Protein AF-A0A7J5ZDQ9-F1 (afdb_monomer_lite)

Secondary structure (DSSP, 8-state):
----PPP------HHHHHHHHHHHHHHHHHHHHHHHHHHHHHHHHHHHHHHHHHTT--HHHHHHHHHHHHHHHHHHHHHTTPPPPGGGEEEEEEEEEETTEEEEEEEETT-------EEEEEEE-SS-EEEEEE--------

Sequence (142 aa):
MAMTSPSSCSSMSNHTKERVTMAKVTLENFYSNLIAQHEEREMRQQKLEKVMDQEGLADEEKRIRRSQHARKETEFLRLKRTRLGLEDFESLKVIGRGAFGEVRLVQKKDTDSLWVVKMFYSFQDKMNLYLIMEFLPGGMTP

Radius of gyration: 26.18 Å; chains: 1; bounding box: 87×42×62 Å

InterPro domains:
  IPR011009 Protein kinase-like domain superfamily [SSF56112] (72-139)
  IPR017441 Protein kinase, ATP binding site [PS00107] (95-118)
  IPR050236 Serine/threonine-protein kinases, AGC [PTHR24356] (37-113)

pLDDT: mean 75.05, std 18.01, range [34.5, 97.06]

Organism: Dissostichus mawsoni (NCBI:txid36200)

Structure (mmCIF, N/CA/C/O backbone):
data_AF-A0A7J5ZDQ9-F1
#
_entry.id   AF-A0A7J5ZDQ9-F1
#
loop_
_atom_site.group_PDB
_atom_site.id
_atom_site.type_symbol
_atom_site.label_atom_id
_atom_site.label_alt_id
_atom_site.label_comp_id
_atom_site.label_asym_id
_atom_site.label_entity_id
_atom_site.label_seq_id
_atom_site.pdbx_PDB_ins_code
_atom_site.Cartn_x
_atom_site.Cartn_y
_atom_site.Cartn_z
_atom_site.occupancy
_atom_site.B_iso_or_equiv
_atom_site.auth_seq_id
_atom_site.auth_comp_id
_atom_site.auth_asym_id
_atom_site.auth_atom_id
_atom_site.pdbx_PDB_model_num
ATOM 1 N N . MET A 1 1 ? 63.279 25.994 -5.258 1.00 42.75 1 MET A N 1
ATOM 2 C CA . MET A 1 1 ? 61.897 25.774 -4.774 1.00 42.75 1 MET A CA 1
ATOM 3 C C . MET A 1 1 ? 61.192 24.899 -5.797 1.00 42.75 1 MET A C 1
ATOM 5 O O . MET A 1 1 ? 61.307 25.209 -6.975 1.00 42.75 1 MET A O 1
ATOM 9 N N . ALA A 1 2 ? 60.537 23.813 -5.386 1.00 42.12 2 ALA A N 1
ATOM 10 C CA . ALA A 1 2 ? 59.752 22.970 -6.291 1.00 42.12 2 ALA A CA 1
ATOM 11 C C . ALA A 1 2 ? 58.268 23.337 -6.157 1.00 42.12 2 ALA A C 1
ATOM 13 O O . ALA A 1 2 ? 57.755 23.381 -5.041 1.00 42.12 2 ALA A O 1
ATOM 14 N N . MET A 1 3 ? 57.596 23.623 -7.273 1.00 48.84 3 MET A N 1
ATOM 15 C CA . MET A 1 3 ? 56.163 23.926 -7.273 1.00 48.84 3 MET A CA 1
ATOM 16 C C . MET A 1 3 ? 55.364 22.622 -7.217 1.00 48.84 3 MET A C 1
ATOM 18 O O . MET A 1 3 ? 55.490 21.782 -8.105 1.00 48.84 3 MET A O 1
ATOM 22 N N . THR A 1 4 ? 54.530 22.449 -6.193 1.00 59.41 4 THR A N 1
ATOM 23 C CA . THR A 1 4 ? 53.593 21.323 -6.109 1.00 59.41 4 THR A CA 1
ATOM 24 C C . THR A 1 4 ? 52.371 21.596 -6.978 1.00 59.41 4 THR A C 1
ATOM 26 O O . THR A 1 4 ? 51.584 22.494 -6.672 1.00 59.41 4 THR A O 1
ATOM 29 N N . SER A 1 5 ? 52.193 20.814 -8.042 1.00 52.25 5 SER A N 1
ATOM 30 C CA . SER A 1 5 ? 50.986 20.847 -8.873 1.00 52.25 5 SER A CA 1
ATOM 31 C C . SER A 1 5 ? 49.732 20.614 -8.016 1.00 52.25 5 SER A C 1
ATOM 33 O O . SER A 1 5 ? 49.713 19.644 -7.255 1.00 52.25 5 SER A O 1
ATOM 35 N N . PRO A 1 6 ? 48.672 21.436 -8.127 1.00 57.06 6 PRO A N 1
ATOM 36 C CA . PRO A 1 6 ? 47.421 21.157 -7.436 1.00 57.06 6 PRO A CA 1
ATOM 37 C C . PRO A 1 6 ? 46.775 19.903 -8.034 1.00 57.06 6 PRO A C 1
ATOM 39 O O . PRO A 1 6 ? 46.506 19.846 -9.235 1.00 57.06 6 PRO A O 1
ATOM 42 N N . SER A 1 7 ? 46.528 18.897 -7.194 1.00 56.06 7 SER A N 1
ATOM 43 C CA . SER A 1 7 ? 45.861 17.655 -7.589 1.00 56.06 7 SER A CA 1
ATOM 44 C C . SER A 1 7 ? 44.511 17.955 -8.240 1.00 56.06 7 SER A C 1
ATOM 46 O O . SER A 1 7 ? 43.652 18.595 -7.630 1.00 56.06 7 SER A O 1
ATOM 48 N N . SER A 1 8 ? 44.300 17.480 -9.468 1.00 55.84 8 SER A N 1
ATOM 49 C CA . SER A 1 8 ? 43.032 17.654 -10.171 1.00 55.84 8 SER A CA 1
ATOM 50 C C . SER A 1 8 ? 41.915 16.914 -9.434 1.00 55.84 8 SER A C 1
ATOM 52 O O . SER A 1 8 ? 41.864 15.685 -9.409 1.00 55.84 8 SER A O 1
ATOM 54 N N . CYS A 1 9 ? 40.999 17.679 -8.832 1.00 48.25 9 CYS A N 1
ATOM 55 C CA . CYS A 1 9 ? 39.778 17.141 -8.242 1.00 48.25 9 CYS A CA 1
ATOM 56 C C . CYS A 1 9 ? 39.020 16.332 -9.304 1.00 48.25 9 CYS A C 1
ATOM 58 O O . CYS A 1 9 ? 38.645 16.859 -10.356 1.00 48.25 9 CYS A O 1
ATOM 60 N N . SER A 1 10 ? 38.822 15.040 -9.046 1.00 64.12 10 SER A N 1
ATOM 61 C CA . SER A 1 10 ? 38.183 14.118 -9.977 1.00 64.12 10 SER A CA 1
ATOM 62 C C . SER A 1 10 ? 36.684 14.411 -10.069 1.00 64.12 10 SER A C 1
ATOM 64 O O . SER A 1 10 ? 35.876 13.897 -9.297 1.00 64.12 10 SER A O 1
ATOM 66 N N . SER A 1 11 ? 36.314 15.255 -11.039 1.00 75.12 11 SER A N 1
ATOM 67 C CA . SER A 1 11 ? 34.920 15.591 -11.351 1.00 75.12 11 SER A CA 1
ATOM 68 C C . SER A 1 11 ? 34.094 14.313 -11.498 1.00 75.12 11 SER A C 1
ATOM 70 O O . SER A 1 11 ? 34.293 13.532 -12.430 1.00 75.12 11 SER A O 1
ATOM 72 N N . MET A 1 12 ? 33.200 14.065 -10.536 1.00 75.38 12 MET A N 1
ATOM 73 C CA . MET A 1 12 ? 32.511 12.780 -10.445 1.00 75.38 12 MET A CA 1
ATOM 74 C C . MET A 1 12 ? 31.659 12.526 -11.691 1.00 75.38 12 MET A C 1
ATOM 76 O O . MET A 1 12 ? 30.964 13.426 -12.172 1.00 75.38 12 MET A O 1
ATOM 80 N N . SER A 1 13 ? 31.684 11.287 -12.187 1.00 88.25 13 SER A N 1
ATOM 81 C CA . SER A 1 13 ? 30.879 10.864 -13.338 1.00 88.25 13 SER A CA 1
ATOM 82 C C . SER A 1 13 ? 29.387 11.134 -13.114 1.00 88.25 13 SER A C 1
ATOM 84 O O . SER A 1 13 ? 28.878 10.973 -12.001 1.00 88.25 13 SER A O 1
ATOM 86 N N . ASN A 1 14 ? 28.677 11.524 -14.175 1.00 88.50 14 ASN A N 1
ATOM 87 C CA . ASN A 1 14 ? 27.252 11.853 -14.105 1.00 88.50 14 ASN A CA 1
ATOM 88 C C . ASN A 1 14 ? 26.408 10.653 -13.653 1.00 88.50 14 ASN A C 1
ATOM 90 O O . ASN A 1 14 ? 25.593 10.820 -12.754 1.00 88.50 14 ASN A O 1
ATOM 94 N N . HIS A 1 15 ? 26.739 9.435 -14.096 1.00 87.88 15 HIS A N 1
ATOM 95 C CA . HIS A 1 15 ? 26.160 8.189 -13.574 1.00 87.88 15 HIS A CA 1
ATOM 96 C C . HIS A 1 15 ? 26.254 8.079 -12.037 1.00 87.88 15 HIS A C 1
ATOM 98 O O . HIS A 1 15 ? 25.318 7.630 -11.378 1.00 87.88 15 HIS A O 1
ATOM 104 N N . THR A 1 16 ? 27.360 8.524 -11.427 1.00 90.12 16 THR A N 1
ATOM 105 C CA . THR A 1 16 ? 27.495 8.526 -9.962 1.00 90.12 16 THR A CA 1
ATOM 106 C C . THR A 1 16 ? 26.608 9.595 -9.322 1.00 90.12 16 THR A C 1
ATOM 108 O O . THR A 1 16 ? 25.967 9.314 -8.312 1.00 9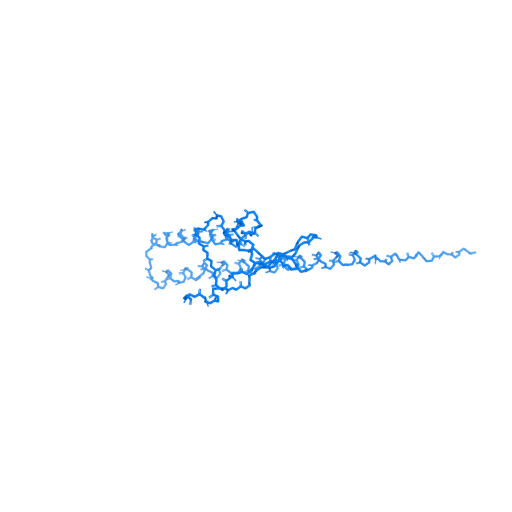0.12 16 THR A O 1
ATOM 111 N N . LYS A 1 17 ? 26.507 10.791 -9.921 1.00 89.31 17 LYS A N 1
ATOM 112 C CA . LYS A 1 17 ? 25.598 11.861 -9.463 1.00 89.31 17 LYS A CA 1
ATOM 113 C C . LYS A 1 17 ? 24.135 11.415 -9.540 1.00 89.31 17 LYS A C 1
ATOM 115 O O . LYS A 1 17 ? 23.405 11.551 -8.566 1.00 89.31 17 LYS A O 1
ATOM 120 N N . GLU A 1 18 ? 23.729 10.821 -10.659 1.00 89.12 18 GLU A N 1
ATOM 121 C CA . GLU A 1 18 ? 22.398 10.250 -10.886 1.00 89.12 18 GLU A CA 1
ATOM 122 C C . GLU A 1 18 ? 22.068 9.182 -9.839 1.00 89.12 18 GLU A C 1
ATOM 124 O O . GLU A 1 18 ? 21.024 9.260 -9.193 1.00 89.12 18 GLU A O 1
ATOM 129 N N . ARG A 1 19 ? 22.979 8.230 -9.590 1.00 92.56 19 ARG A N 1
ATOM 130 C CA . ARG A 1 19 ? 22.782 7.202 -8.557 1.00 92.56 19 ARG A CA 1
ATOM 131 C C . ARG A 1 19 ? 22.699 7.772 -7.140 1.00 92.56 19 ARG A C 1
ATOM 133 O O . ARG A 1 19 ? 21.909 7.255 -6.354 1.00 92.56 19 ARG A O 1
ATOM 140 N N . VAL A 1 20 ? 23.452 8.825 -6.814 1.00 94.62 20 VAL A N 1
ATOM 141 C CA . VAL A 1 20 ? 23.340 9.529 -5.521 1.00 94.62 20 VAL A CA 1
ATOM 142 C C . VAL A 1 20 ? 21.989 10.240 -5.398 1.00 94.62 20 VAL A C 1
ATOM 144 O O . VAL A 1 20 ? 21.321 10.086 -4.378 1.00 94.62 20 VAL A O 1
ATOM 147 N N . THR A 1 21 ? 21.536 10.945 -6.438 1.00 92.56 21 THR A N 1
ATOM 148 C CA . THR A 1 21 ? 20.215 11.596 -6.466 1.00 92.56 21 THR A CA 1
ATOM 149 C C . THR A 1 21 ? 19.082 10.579 -6.328 1.00 92.56 21 THR A C 1
ATOM 151 O O . THR A 1 21 ? 18.187 10.775 -5.510 1.00 92.56 21 THR A O 1
ATOM 154 N N . MET A 1 22 ? 19.136 9.464 -7.062 1.00 89.88 22 MET A N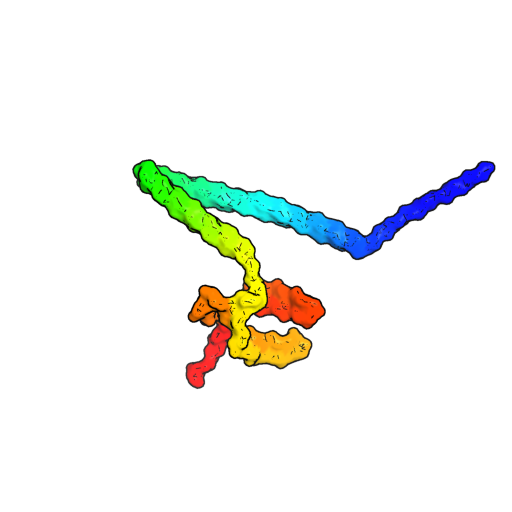 1
ATOM 155 C CA . MET A 1 22 ? 18.148 8.388 -6.946 1.00 89.88 22 MET A CA 1
ATOM 156 C C . MET A 1 22 ? 18.154 7.761 -5.549 1.00 89.88 22 MET A C 1
ATOM 158 O O . MET A 1 22 ? 17.091 7.623 -4.955 1.00 89.88 22 MET A O 1
ATOM 162 N N . ALA A 1 23 ? 19.325 7.460 -4.975 1.00 93.62 23 ALA A N 1
ATOM 163 C CA . ALA A 1 23 ? 19.420 6.932 -3.613 1.00 93.62 23 ALA A CA 1
ATOM 164 C C . ALA A 1 23 ? 18.841 7.903 -2.570 1.00 93.62 23 ALA A C 1
ATOM 166 O O . ALA A 1 23 ? 18.080 7.478 -1.699 1.00 93.62 23 ALA A O 1
ATOM 167 N N . LYS A 1 24 ? 19.139 9.206 -2.687 1.00 96.00 24 LYS A N 1
ATOM 168 C CA . LYS A 1 24 ? 18.576 10.253 -1.827 1.00 96.00 24 LYS A CA 1
ATOM 169 C C . LYS A 1 24 ? 17.045 10.270 -1.908 1.00 96.00 24 LYS A C 1
ATOM 171 O O . LYS A 1 24 ? 16.387 10.104 -0.884 1.00 96.00 24 LYS A O 1
ATOM 176 N N . VAL A 1 25 ? 16.487 10.390 -3.115 1.00 94.38 25 VAL A N 1
ATOM 177 C CA . VAL A 1 25 ? 15.031 10.435 -3.341 1.00 94.38 25 VAL A CA 1
ATOM 178 C C . VAL A 1 25 ? 14.349 9.145 -2.868 1.00 94.38 25 VAL A C 1
ATOM 180 O O . VAL A 1 25 ? 13.268 9.200 -2.285 1.00 94.38 25 VAL A O 1
ATOM 183 N N . THR A 1 26 ? 14.973 7.975 -3.048 1.00 92.81 26 THR A N 1
ATOM 184 C CA . THR A 1 26 ? 14.461 6.704 -2.508 1.00 92.81 26 THR A CA 1
ATOM 185 C C . THR A 1 26 ? 14.388 6.715 -0.979 1.00 92.81 26 THR A C 1
ATOM 187 O O . THR A 1 26 ? 13.383 6.264 -0.432 1.00 92.81 26 THR A O 1
ATOM 190 N N . LEU A 1 27 ? 15.401 7.241 -0.284 1.00 97.06 27 LEU A N 1
ATOM 191 C CA . LEU A 1 27 ? 15.416 7.328 1.182 1.00 97.06 27 LEU A CA 1
ATOM 192 C C . LEU A 1 27 ? 14.401 8.351 1.714 1.00 97.06 27 LEU A C 1
ATOM 194 O O . LEU A 1 27 ? 13.648 8.032 2.632 1.00 97.06 27 LEU A O 1
ATOM 198 N N . GLU A 1 28 ? 14.332 9.542 1.116 1.00 94.94 28 GLU A N 1
ATOM 199 C CA . GLU A 1 28 ? 13.361 10.584 1.487 1.00 94.94 28 GLU A CA 1
ATOM 200 C C . GLU A 1 28 ? 11.921 10.077 1.312 1.00 94.94 28 GLU A C 1
ATOM 202 O O . GLU A 1 28 ? 11.105 10.182 2.233 1.00 94.94 28 GLU A O 1
ATOM 207 N N . ASN A 1 29 ? 11.629 9.418 0.185 1.00 91.62 29 ASN A N 1
ATOM 208 C CA . ASN A 1 29 ? 10.333 8.785 -0.053 1.00 91.62 29 ASN A CA 1
ATOM 209 C C . ASN A 1 29 ? 10.065 7.623 0.912 1.00 91.62 29 ASN A C 1
ATOM 211 O O . ASN A 1 29 ? 8.931 7.473 1.365 1.00 91.62 29 ASN A O 1
ATOM 215 N N . PHE A 1 30 ? 11.064 6.799 1.244 1.00 93.88 30 PHE A N 1
ATOM 216 C CA . PHE A 1 30 ? 10.893 5.683 2.180 1.00 93.88 30 PHE A CA 1
ATOM 217 C C . PHE A 1 30 ? 10.474 6.171 3.571 1.00 93.88 30 PHE A C 1
ATOM 219 O O . PHE A 1 30 ? 9.451 5.718 4.084 1.00 93.88 30 PHE A O 1
ATOM 226 N N . TYR A 1 31 ? 11.203 7.127 4.155 1.00 95.62 31 TYR A N 1
ATOM 227 C CA . TYR A 1 31 ? 10.874 7.647 5.485 1.00 95.62 31 TYR A CA 1
ATOM 228 C C . TYR A 1 31 ? 9.561 8.437 5.500 1.00 95.62 31 TYR A C 1
ATOM 230 O O . TYR A 1 31 ? 8.761 8.247 6.414 1.00 95.62 31 TYR A O 1
ATOM 238 N N . SER A 1 32 ? 9.280 9.236 4.464 1.00 92.88 32 SER A N 1
ATOM 239 C CA . SER A 1 32 ? 8.003 9.957 4.340 1.00 92.88 32 SER A CA 1
ATOM 240 C C . SER A 1 32 ? 6.807 8.996 4.302 1.00 92.88 32 SER A C 1
ATOM 242 O O . SER A 1 32 ? 5.831 9.184 5.026 1.00 92.88 32 SER A O 1
ATOM 244 N N . ASN A 1 33 ? 6.901 7.916 3.516 1.00 89.88 33 ASN A N 1
ATOM 245 C CA . ASN A 1 33 ? 5.863 6.884 3.464 1.00 89.88 33 ASN A CA 1
ATOM 246 C C . ASN A 1 33 ? 5.758 6.084 4.772 1.00 89.88 33 ASN A C 1
ATOM 248 O O . ASN A 1 33 ? 4.653 5.711 5.155 1.00 89.88 33 ASN A O 1
ATOM 252 N N . LEU A 1 34 ? 6.875 5.812 5.455 1.00 91.25 34 LEU A N 1
ATOM 253 C CA . LEU A 1 34 ? 6.887 5.083 6.727 1.00 91.25 34 LEU A CA 1
ATOM 254 C C . LEU A 1 34 ? 6.171 5.867 7.838 1.00 91.25 34 LEU A C 1
ATOM 256 O O . LEU A 1 34 ? 5.345 5.295 8.548 1.00 91.25 34 LEU A O 1
ATOM 260 N N . ILE A 1 35 ? 6.450 7.170 7.950 1.00 94.56 35 ILE A N 1
ATOM 261 C CA . ILE A 1 35 ? 5.799 8.070 8.913 1.00 94.56 35 ILE A CA 1
ATOM 262 C C . ILE A 1 35 ? 4.303 8.172 8.597 1.00 94.56 35 ILE A C 1
ATOM 264 O O . ILE A 1 35 ? 3.480 7.838 9.447 1.00 94.56 35 ILE A O 1
ATOM 268 N N . ALA A 1 36 ? 3.946 8.505 7.351 1.00 91.56 36 ALA A N 1
ATOM 269 C CA . ALA A 1 36 ? 2.549 8.642 6.942 1.00 91.56 36 ALA A CA 1
ATOM 270 C C . ALA A 1 36 ? 1.733 7.351 7.156 1.00 91.56 36 ALA A C 1
ATOM 272 O O . ALA A 1 36 ? 0.583 7.417 7.582 1.00 91.56 36 ALA A O 1
ATOM 273 N N . GLN A 1 37 ? 2.317 6.166 6.921 1.00 89.38 37 GLN A N 1
ATOM 274 C CA . GLN A 1 37 ? 1.659 4.877 7.185 1.00 89.38 37 GLN A CA 1
ATOM 275 C C . GLN A 1 37 ? 1.452 4.595 8.681 1.00 89.38 37 GLN A C 1
ATOM 277 O O . GLN A 1 37 ? 0.459 3.956 9.042 1.00 89.38 37 GLN A O 1
ATOM 282 N N . HIS A 1 38 ? 2.361 5.054 9.547 1.00 92.25 38 HIS A N 1
ATOM 283 C CA . HIS A 1 38 ? 2.190 4.957 10.995 1.00 92.25 38 HIS A CA 1
ATOM 284 C C . HIS A 1 38 ? 1.066 5.884 11.475 1.00 92.25 38 HIS A C 1
ATOM 286 O O . HIS A 1 38 ? 0.158 5.419 12.163 1.00 92.25 38 HIS A O 1
ATOM 292 N N . GLU A 1 39 ? 1.064 7.145 11.038 1.00 94.88 39 GLU A N 1
ATOM 293 C CA . GLU A 1 39 ? 0.010 8.121 11.345 1.00 94.88 39 GLU A CA 1
ATOM 294 C C . GLU A 1 39 ? -1.369 7.645 10.855 1.00 94.88 39 GLU A C 1
ATOM 296 O O . GLU A 1 39 ? -2.340 7.689 11.610 1.00 94.88 39 GLU A O 1
ATOM 301 N N . GLU A 1 40 ? -1.457 7.098 9.633 1.00 92.31 40 GLU A N 1
ATOM 302 C CA . GLU A 1 40 ? -2.667 6.462 9.077 1.00 92.31 40 GLU A CA 1
ATOM 303 C C . GLU A 1 40 ? -3.270 5.421 10.036 1.00 92.31 40 GLU A C 1
ATOM 305 O O . GLU A 1 40 ? -4.489 5.354 10.220 1.00 92.31 40 GLU A O 1
ATOM 310 N N . ARG A 1 41 ? -2.404 4.587 10.624 1.00 90.88 41 ARG A N 1
ATOM 311 C CA . ARG A 1 41 ? -2.774 3.476 11.504 1.00 90.88 41 ARG A CA 1
ATOM 312 C C . ARG A 1 41 ? -3.207 3.966 12.883 1.00 90.88 41 ARG A C 1
ATOM 314 O O . ARG A 1 41 ? -4.249 3.527 13.371 1.00 90.88 41 ARG A O 1
ATOM 321 N N . GLU A 1 42 ? -2.471 4.909 13.470 1.00 94.06 42 GLU A N 1
ATOM 322 C CA . GLU A 1 42 ? -2.850 5.540 14.740 1.00 94.06 42 GLU A CA 1
ATOM 323 C C . GLU A 1 42 ? -4.189 6.276 14.613 1.00 94.06 42 GLU A C 1
ATOM 325 O O . GLU A 1 42 ? -5.074 6.100 15.450 1.00 94.06 42 GLU A O 1
ATOM 330 N N . MET A 1 43 ? -4.409 7.022 13.523 1.00 95.81 43 MET A N 1
ATOM 331 C CA . MET A 1 43 ? -5.691 7.683 13.261 1.00 95.81 43 MET A CA 1
ATOM 332 C C . MET A 1 43 ? -6.853 6.687 13.121 1.00 95.81 43 MET A C 1
ATOM 334 O O . MET A 1 43 ? -7.940 6.950 13.642 1.00 95.81 43 MET A O 1
ATOM 338 N N . ARG A 1 44 ? -6.648 5.528 12.473 1.00 94.00 44 ARG A N 1
ATOM 339 C CA . ARG A 1 44 ? -7.663 4.455 12.421 1.00 94.00 44 ARG A CA 1
ATOM 340 C C . ARG A 1 44 ? -7.979 3.898 13.808 1.00 94.00 44 ARG A C 1
ATOM 342 O O . ARG A 1 44 ? -9.154 3.801 14.160 1.00 94.00 44 ARG A O 1
ATOM 349 N N . GLN A 1 45 ? -6.960 3.587 14.610 1.00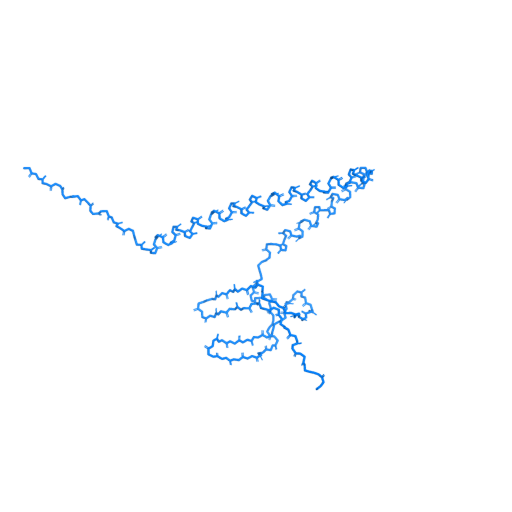 93.06 45 GLN A N 1
ATOM 350 C CA . GLN A 1 45 ? -7.146 3.056 15.962 1.00 93.06 45 GLN A CA 1
ATOM 351 C C . GLN A 1 45 ? -7.832 4.069 16.892 1.00 93.06 45 GLN A C 1
ATOM 353 O O . GLN A 1 45 ? -8.815 3.730 17.548 1.00 93.06 45 GLN A O 1
ATOM 358 N N . GLN A 1 46 ? -7.406 5.335 16.886 1.00 95.25 46 GLN A N 1
ATOM 359 C CA . GLN A 1 46 ? -8.061 6.400 17.654 1.00 95.25 46 GLN A CA 1
ATOM 360 C C . GLN A 1 46 ? -9.515 6.628 17.221 1.00 95.25 46 GLN A C 1
ATOM 362 O O . GLN A 1 46 ? -10.364 6.930 18.060 1.00 95.25 46 GLN A O 1
ATOM 367 N N . LYS A 1 47 ? -9.830 6.479 15.925 1.00 95.38 47 LYS A N 1
ATOM 368 C CA . LYS A 1 47 ? -11.213 6.538 15.432 1.00 95.38 47 LYS A CA 1
ATOM 369 C C . LYS A 1 47 ? -12.048 5.358 15.940 1.00 95.38 47 LYS A C 1
ATOM 371 O O . LYS A 1 47 ? -13.214 5.566 16.259 1.00 95.38 47 LYS A O 1
ATOM 376 N N . LEU A 1 48 ? -11.472 4.157 16.046 1.00 92.31 48 LEU A N 1
ATOM 377 C CA . LEU A 1 48 ? -12.157 2.995 16.619 1.00 92.31 48 LEU A CA 1
ATOM 378 C C . LEU A 1 48 ? -12.506 3.221 18.095 1.00 92.31 48 LEU A C 1
ATOM 380 O O . LEU A 1 48 ? -13.674 3.094 18.447 1.00 92.31 48 LEU A O 1
ATOM 384 N N . GLU A 1 49 ? -11.531 3.578 18.939 1.00 93.38 49 GLU A N 1
ATOM 385 C CA . GLU A 1 49 ? -11.777 3.793 20.376 1.00 93.38 49 GLU A CA 1
ATOM 386 C C . GLU A 1 49 ? -12.813 4.911 20.594 1.00 93.38 49 GLU A C 1
ATOM 388 O O . GLU A 1 49 ? -13.806 4.684 21.279 1.00 93.38 49 GLU A O 1
ATOM 393 N N . LYS A 1 50 ? -12.698 6.051 19.888 1.00 94.44 50 LYS A N 1
ATOM 394 C CA . LYS A 1 50 ? -13.698 7.139 19.942 1.00 94.44 50 LYS A CA 1
ATOM 395 C C . LYS A 1 50 ? -15.119 6.679 19.598 1.00 94.44 50 LYS A C 1
ATOM 397 O O . LYS A 1 50 ? -16.061 7.128 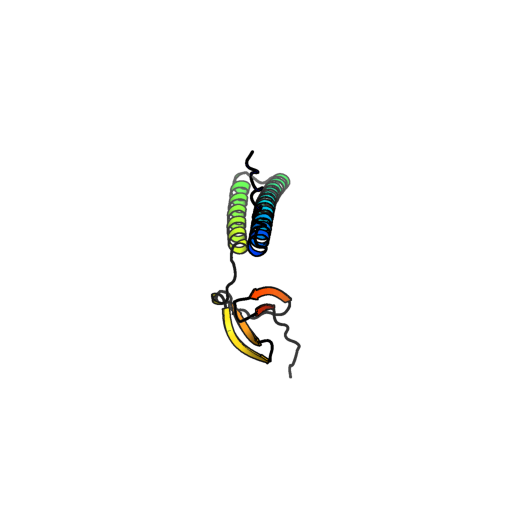20.241 1.00 94.44 50 LYS A O 1
ATOM 402 N N . VAL A 1 51 ? -15.286 5.794 18.612 1.00 94.12 51 VAL A N 1
ATOM 403 C CA . VAL A 1 51 ? -16.601 5.226 18.263 1.00 94.12 51 VAL A CA 1
ATOM 404 C C . VAL A 1 51 ? -17.090 4.256 19.343 1.00 94.12 51 VAL A C 1
ATOM 406 O O . VAL A 1 51 ? -18.251 4.319 19.730 1.00 94.12 51 VAL A O 1
ATOM 409 N N . MET A 1 52 ? -16.221 3.395 19.880 1.00 92.88 52 MET A N 1
ATOM 410 C CA . MET A 1 52 ? -16.590 2.451 20.947 1.00 92.88 52 MET A CA 1
ATOM 411 C C . MET A 1 52 ? -16.935 3.136 22.278 1.00 92.88 52 MET A C 1
ATOM 413 O O . MET A 1 52 ? -17.733 2.602 23.048 1.00 92.88 52 MET A O 1
ATOM 417 N N . ASP A 1 53 ? -16.343 4.300 22.551 1.00 90.81 53 ASP A N 1
ATOM 418 C CA . ASP A 1 53 ? -16.662 5.132 23.712 1.00 90.81 53 ASP A CA 1
ATOM 419 C C . ASP A 1 53 ? -17.960 5.928 23.502 1.00 90.81 53 ASP A C 1
ATOM 421 O O . ASP A 1 53 ? -18.779 5.995 24.415 1.00 90.81 53 ASP A O 1
ATOM 425 N N . GLN A 1 54 ? -18.205 6.456 22.294 1.00 93.44 54 GLN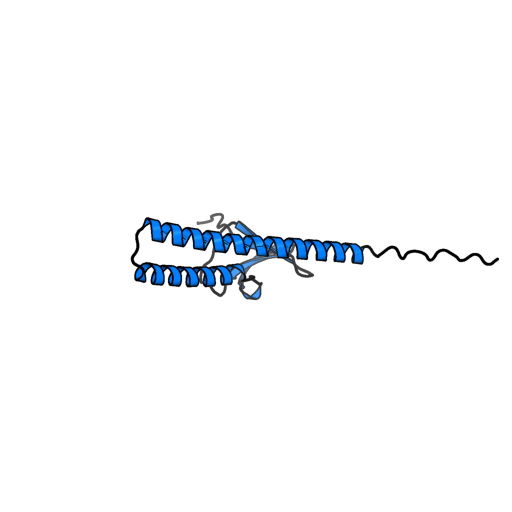 A N 1
ATOM 426 C CA . GLN A 1 54 ? -19.478 7.103 21.931 1.00 93.44 54 GLN A CA 1
ATOM 427 C C . GLN A 1 54 ? -20.669 6.132 21.942 1.00 93.44 54 GLN A C 1
ATOM 429 O O . GLN A 1 54 ? -21.764 6.514 22.342 1.00 93.44 54 GLN A O 1
ATOM 434 N N . GLU A 1 55 ? -20.459 4.879 21.533 1.00 91.12 55 GLU A N 1
ATOM 435 C CA . GLU A 1 55 ? -21.467 3.812 21.597 1.00 91.12 55 GLU A CA 1
ATOM 436 C C . GLU A 1 55 ? -21.656 3.232 23.015 1.00 91.12 55 GLU A C 1
ATOM 438 O O . GLU A 1 55 ? -22.541 2.403 23.216 1.00 91.12 55 GLU A O 1
ATOM 443 N N . GLY A 1 56 ? -20.846 3.638 24.004 1.00 88.88 56 GLY A N 1
ATOM 444 C CA . GLY A 1 56 ? -20.990 3.201 25.400 1.00 88.88 56 GLY A CA 1
ATOM 445 C C . GLY A 1 56 ? -20.806 1.693 25.622 1.00 88.88 56 GLY A C 1
ATOM 446 O O . GLY A 1 56 ? -21.379 1.137 26.556 1.00 88.88 56 GLY A O 1
ATOM 447 N N . LEU A 1 57 ? -20.046 1.017 24.751 1.00 88.50 57 LEU A N 1
ATOM 448 C CA . LEU A 1 57 ? -19.956 -0.447 24.720 1.00 88.50 57 LEU A CA 1
ATOM 449 C C . LEU A 1 57 ? -19.375 -1.042 26.014 1.00 88.50 57 LEU A C 1
ATOM 451 O O . LEU A 1 57 ? -18.436 -0.500 26.597 1.00 88.50 57 LEU A O 1
ATOM 455 N N . ALA A 1 58 ? -19.867 -2.221 26.402 1.00 91.25 58 ALA A N 1
ATOM 456 C CA . ALA A 1 58 ? -19.266 -3.022 27.467 1.00 91.25 58 ALA A CA 1
ATOM 457 C C . ALA A 1 58 ? -17.858 -3.516 27.078 1.00 91.25 58 ALA A C 1
ATOM 459 O O . ALA A 1 58 ? -17.572 -3.749 25.899 1.00 91.25 58 ALA A O 1
ATOM 460 N N . ASP A 1 59 ? -16.986 -3.731 28.068 1.00 89.69 59 ASP A N 1
ATOM 461 C CA . ASP A 1 59 ? -15.571 -4.053 27.834 1.00 89.69 59 ASP A CA 1
ATOM 462 C C . ASP A 1 59 ? -15.342 -5.316 26.992 1.00 89.69 59 ASP A C 1
ATOM 464 O O . ASP A 1 59 ? -14.400 -5.354 26.200 1.00 89.69 59 ASP A O 1
ATOM 468 N N . GLU A 1 60 ? -16.211 -6.326 27.095 1.00 91.88 60 GLU A N 1
ATOM 469 C CA . GLU A 1 60 ? -16.103 -7.537 26.273 1.00 91.88 60 GLU A CA 1
ATOM 470 C C . GLU A 1 60 ? -16.358 -7.248 24.789 1.00 91.88 60 GLU A C 1
ATOM 472 O O . GLU A 1 60 ? -15.590 -7.678 23.927 1.00 91.88 60 GLU A O 1
ATOM 477 N N . GLU A 1 61 ? -17.362 -6.426 24.482 1.00 91.31 61 GLU A N 1
ATOM 478 C CA . GLU A 1 61 ? -17.646 -6.011 23.108 1.00 91.31 61 GLU A CA 1
ATOM 479 C C . GLU A 1 61 ? -16.520 -5.112 22.572 1.00 91.31 61 GLU A C 1
ATOM 481 O O . GLU A 1 61 ? -16.084 -5.271 21.429 1.00 91.31 61 GLU A O 1
ATOM 486 N N . LYS A 1 62 ? -15.931 -4.249 23.419 1.00 91.44 62 LYS A N 1
ATOM 487 C CA . LYS A 1 62 ? -14.702 -3.511 23.072 1.00 91.44 62 LYS A CA 1
ATOM 488 C C . LYS A 1 62 ? -13.530 -4.460 22.778 1.00 91.44 62 LYS A C 1
ATOM 490 O O . LYS A 1 62 ? -12.823 -4.258 21.790 1.00 91.44 62 LYS A O 1
ATOM 495 N N . ARG A 1 63 ? -13.318 -5.525 23.568 1.00 92.19 63 ARG A N 1
ATOM 496 C CA . ARG A 1 63 ? -12.280 -6.551 23.310 1.00 92.19 63 ARG A CA 1
ATOM 497 C C . ARG A 1 63 ? -12.501 -7.251 21.964 1.00 92.19 63 ARG A C 1
ATOM 499 O O . ARG A 1 63 ? -11.562 -7.340 21.167 1.00 92.19 63 ARG A O 1
ATOM 506 N N . ILE A 1 64 ? -13.728 -7.692 21.679 1.00 94.12 64 ILE A N 1
ATOM 507 C CA . ILE A 1 64 ? -14.104 -8.334 20.408 1.00 94.12 64 ILE A CA 1
ATOM 508 C C . ILE A 1 64 ? -13.859 -7.379 19.231 1.00 94.12 64 ILE A C 1
ATOM 510 O O . ILE A 1 64 ? -13.207 -7.746 18.249 1.00 94.12 64 ILE A O 1
ATOM 514 N N . ARG A 1 65 ? -14.318 -6.131 19.336 1.00 91.75 65 ARG A N 1
ATOM 515 C CA . ARG A 1 65 ? -14.259 -5.135 18.259 1.00 91.75 65 ARG A CA 1
ATOM 516 C C . ARG A 1 65 ? -12.832 -4.653 17.968 1.00 91.75 65 ARG A C 1
ATOM 518 O O . ARG A 1 65 ? -12.471 -4.538 16.794 1.00 91.75 65 ARG A O 1
ATOM 525 N N . ARG A 1 66 ? -11.971 -4.514 18.989 1.00 93.69 66 ARG A N 1
ATOM 526 C CA . ARG A 1 66 ? -10.510 -4.335 18.819 1.00 93.69 66 ARG A CA 1
ATOM 527 C C . ARG A 1 66 ? -9.862 -5.519 18.102 1.00 93.69 66 ARG A C 1
ATOM 529 O O . ARG A 1 66 ? -9.094 -5.310 17.166 1.00 93.69 66 ARG A O 1
ATOM 536 N N . SER A 1 67 ? -10.191 -6.753 18.494 1.00 95.06 67 SER A N 1
ATOM 537 C CA . SER A 1 67 ? -9.658 -7.972 17.863 1.00 95.06 67 SER A CA 1
ATOM 538 C C . SER A 1 67 ? -10.031 -8.056 16.375 1.00 95.06 67 SER A C 1
ATOM 540 O O . SER A 1 67 ? -9.170 -8.254 15.512 1.00 95.06 67 SER A O 1
ATOM 542 N N . GLN A 1 68 ? -11.298 -7.786 16.038 1.00 94.56 68 GLN A N 1
ATOM 543 C CA . GLN A 1 68 ? -11.750 -7.707 14.646 1.00 94.56 68 GLN A CA 1
ATOM 544 C C . GLN A 1 68 ? -11.041 -6.596 13.855 1.00 94.56 68 GLN A C 1
ATOM 546 O O . GLN A 1 68 ? -10.690 -6.813 12.692 1.00 94.56 68 GLN A O 1
ATOM 551 N N . HIS A 1 69 ? -10.817 -5.423 14.459 1.00 94.62 69 HIS A N 1
ATOM 552 C CA . HIS A 1 69 ? -10.082 -4.327 13.824 1.00 94.62 69 HIS A CA 1
ATOM 553 C C . HIS A 1 69 ? -8.619 -4.706 13.560 1.00 94.62 69 HIS A C 1
ATOM 555 O O . HIS A 1 69 ? -8.150 -4.549 12.437 1.00 94.62 69 HIS A O 1
ATOM 561 N N . ALA A 1 70 ? -7.920 -5.286 14.541 1.00 92.38 70 ALA A N 1
ATOM 562 C CA . ALA A 1 70 ? -6.540 -5.751 14.384 1.00 92.38 70 ALA A CA 1
ATOM 563 C C . ALA A 1 70 ? -6.396 -6.799 13.264 1.00 92.38 70 ALA A C 1
ATOM 565 O O . ALA A 1 70 ? -5.452 -6.733 12.471 1.00 92.38 70 ALA A O 1
ATOM 566 N N . ARG A 1 71 ? -7.362 -7.723 13.134 1.00 93.31 71 ARG A N 1
ATOM 567 C CA . ARG A 1 71 ? -7.408 -8.674 12.011 1.00 93.31 71 ARG A CA 1
ATOM 568 C C . ARG A 1 71 ? -7.592 -7.962 10.667 1.00 93.31 71 ARG A C 1
ATOM 570 O O . ARG A 1 71 ? -6.828 -8.221 9.744 1.00 93.31 71 ARG A O 1
ATOM 577 N N . LYS A 1 72 ? -8.560 -7.042 10.552 1.00 91.50 72 LYS A N 1
ATOM 578 C CA . LYS A 1 72 ? -8.813 -6.273 9.313 1.00 91.50 72 LYS A CA 1
ATOM 579 C C . LYS A 1 72 ? -7.613 -5.409 8.906 1.00 91.50 72 LYS A C 1
ATOM 581 O O . LYS A 1 72 ? -7.250 -5.402 7.735 1.00 91.50 72 LYS A O 1
ATOM 586 N N . GLU A 1 73 ? -6.968 -4.746 9.864 1.00 90.25 73 GLU A N 1
ATOM 587 C CA . GLU A 1 73 ? -5.757 -3.945 9.644 1.00 90.25 73 GLU A CA 1
ATOM 588 C C . GLU A 1 73 ? -4.588 -4.823 9.161 1.00 90.25 73 GLU A C 1
ATOM 590 O O . GLU A 1 73 ? -3.859 -4.436 8.252 1.00 90.25 73 GLU A O 1
ATOM 595 N N . THR A 1 74 ? -4.443 -6.042 9.696 1.00 90.31 74 THR A N 1
ATOM 596 C CA . THR A 1 74 ? -3.418 -7.007 9.254 1.00 90.31 74 THR A CA 1
ATOM 597 C C . THR A 1 74 ? -3.635 -7.449 7.803 1.00 90.31 74 THR A C 1
ATOM 599 O O . THR A 1 74 ? -2.687 -7.446 7.016 1.00 90.31 74 THR A O 1
ATOM 602 N N . GLU A 1 75 ? -4.876 -7.767 7.417 1.00 87.62 75 GLU A N 1
ATOM 603 C CA . GLU A 1 75 ? -5.225 -8.120 6.033 1.00 87.62 75 GLU A CA 1
ATOM 604 C C . GLU A 1 75 ? -5.006 -6.937 5.073 1.00 87.62 75 GLU A C 1
ATOM 606 O O . GLU A 1 75 ? -4.380 -7.099 4.024 1.00 87.62 75 GLU A O 1
ATOM 611 N N . PHE A 1 76 ? -5.433 -5.728 5.459 1.00 86.62 76 PHE A N 1
ATOM 612 C CA . PHE A 1 76 ? -5.216 -4.496 4.691 1.00 86.62 76 PHE A CA 1
ATOM 613 C C . PHE A 1 76 ? -3.724 -4.195 4.494 1.00 86.62 76 PHE A C 1
ATOM 615 O O . PHE A 1 76 ? -3.286 -3.927 3.376 1.00 86.62 76 PHE A O 1
ATOM 622 N N . LEU A 1 77 ? -2.913 -4.310 5.550 1.00 82.94 77 LEU A N 1
ATOM 623 C CA . LEU A 1 77 ? -1.463 -4.119 5.482 1.00 82.94 77 LEU A CA 1
ATOM 624 C C . LEU A 1 77 ? -0.732 -5.282 4.791 1.00 82.94 77 LEU A C 1
ATOM 626 O O . LEU A 1 77 ? 0.413 -5.099 4.376 1.00 82.94 77 LEU A O 1
ATOM 630 N N . ARG A 1 78 ? -1.335 -6.470 4.627 1.00 83.50 78 ARG A N 1
ATOM 631 C CA . ARG A 1 78 ? -0.829 -7.490 3.689 1.00 83.50 78 ARG A CA 1
ATOM 632 C C . ARG A 1 78 ? -1.121 -7.062 2.253 1.00 83.50 78 ARG A C 1
ATOM 634 O O . ARG A 1 78 ? -0.182 -6.951 1.474 1.00 83.50 78 ARG A O 1
ATOM 641 N N . LEU A 1 79 ? -2.373 -6.727 1.938 1.00 76.62 79 LEU A N 1
ATOM 642 C CA . LEU A 1 79 ? -2.801 -6.319 0.595 1.00 76.62 79 LEU A CA 1
ATOM 643 C C . LEU A 1 79 ? -2.043 -5.080 0.081 1.00 76.62 79 LEU A C 1
ATOM 645 O O . LEU A 1 79 ? -1.566 -5.084 -1.047 1.00 76.62 79 LEU A O 1
ATOM 649 N N . LYS A 1 80 ? -1.831 -4.063 0.929 1.00 74.69 80 LYS A N 1
ATOM 650 C CA . LYS A 1 80 ? -1.050 -2.845 0.619 1.00 74.69 80 LYS A CA 1
ATOM 651 C C . LYS A 1 80 ? 0.452 -3.114 0.386 1.00 74.69 80 LYS A C 1
ATOM 653 O O . LYS A 1 80 ? 1.156 -2.237 -0.106 1.00 74.69 80 LYS A O 1
ATOM 658 N N . ARG A 1 81 ? 0.951 -4.311 0.730 1.00 77.31 81 ARG A N 1
ATOM 659 C CA . ARG A 1 81 ? 2.318 -4.786 0.429 1.00 77.31 81 ARG A CA 1
ATOM 660 C C . ARG A 1 81 ? 2.384 -5.766 -0.746 1.00 77.31 81 ARG A C 1
ATOM 662 O O . ARG A 1 81 ? 3.484 -5.991 -1.249 1.00 77.31 81 ARG A O 1
ATOM 669 N N . THR A 1 82 ? 1.261 -6.335 -1.189 1.00 73.75 82 THR A N 1
ATOM 670 C CA . THR A 1 82 ? 1.214 -7.195 -2.377 1.00 73.75 82 THR A CA 1
ATOM 671 C C . THR A 1 82 ? 1.625 -6.386 -3.606 1.00 73.75 82 THR A C 1
ATOM 673 O O . THR A 1 82 ? 0.968 -5.414 -3.973 1.00 73.75 82 THR A O 1
ATOM 676 N N . ARG A 1 83 ? 2.718 -6.793 -4.253 1.00 69.94 83 ARG A N 1
ATOM 677 C CA . ARG A 1 83 ? 3.109 -6.298 -5.576 1.00 69.94 83 ARG A CA 1
ATOM 678 C C . ARG A 1 83 ? 2.604 -7.298 -6.599 1.00 69.94 83 ARG A C 1
ATOM 680 O O . ARG A 1 83 ? 3.002 -8.452 -6.519 1.00 69.94 83 ARG A O 1
ATOM 687 N N . LEU A 1 84 ? 1.752 -6.855 -7.520 1.00 68.81 84 LEU A N 1
ATOM 688 C CA . LEU A 1 84 ? 1.272 -7.710 -8.601 1.00 68.81 84 LEU A CA 1
ATOM 689 C C . LEU A 1 84 ? 2.348 -7.817 -9.688 1.00 68.81 84 LEU A C 1
ATOM 691 O O . LEU A 1 84 ? 2.766 -6.798 -10.243 1.00 68.81 84 LEU A O 1
ATOM 695 N N . GLY A 1 85 ? 2.801 -9.036 -9.961 1.00 66.56 85 GLY A N 1
ATOM 696 C CA . GLY A 1 85 ? 3.712 -9.379 -11.051 1.00 66.56 85 GLY A CA 1
ATOM 697 C C . GLY A 1 85 ? 2.966 -9.981 -12.242 1.00 66.56 85 GLY A C 1
ATOM 698 O O . GLY A 1 85 ? 1.788 -10.315 -12.152 1.00 66.56 85 GLY A O 1
ATOM 699 N N . LEU A 1 86 ? 3.654 -10.181 -13.372 1.00 64.75 86 LEU A N 1
ATOM 700 C CA . LEU A 1 86 ? 3.088 -10.909 -14.525 1.00 64.75 86 LEU A CA 1
ATOM 701 C C . LEU A 1 86 ? 2.684 -12.350 -14.166 1.00 64.75 86 LEU A C 1
ATOM 703 O O . LEU A 1 86 ? 1.800 -12.923 -14.794 1.00 64.75 86 LEU A O 1
ATOM 707 N N . GLU A 1 87 ? 3.321 -12.922 -13.145 1.00 74.69 87 GLU A N 1
ATOM 708 C CA . GLU A 1 87 ? 3.051 -14.260 -12.623 1.00 74.69 87 GLU A CA 1
ATOM 709 C C . GLU A 1 87 ? 1.687 -14.400 -11.925 1.00 74.69 87 GLU A C 1
ATOM 711 O O . GLU A 1 87 ? 1.132 -15.500 -11.938 1.00 74.69 87 GLU A O 1
ATOM 716 N N . ASP A 1 88 ? 1.091 -13.309 -11.431 1.00 73.88 88 ASP A N 1
ATOM 717 C CA . ASP A 1 88 ? -0.274 -13.289 -10.876 1.00 73.88 88 ASP A CA 1
ATOM 718 C C . ASP A 1 88 ? -1.365 -13.363 -11.958 1.00 73.88 88 ASP A C 1
ATOM 720 O O . ASP A 1 88 ? -2.546 -13.523 -11.640 1.00 73.88 88 ASP A O 1
ATOM 724 N N . PHE A 1 89 ? -0.994 -13.248 -13.237 1.00 76.94 89 PHE A N 1
ATOM 725 C CA . PHE A 1 89 ? -1.927 -13.177 -14.358 1.00 76.94 89 PHE A CA 1
ATOM 726 C C . PHE A 1 89 ? -1.793 -14.362 -15.323 1.00 76.94 89 PHE A C 1
ATOM 728 O O . PHE A 1 89 ? -0.724 -14.947 -15.513 1.00 76.94 89 PHE A O 1
ATOM 735 N N . GLU A 1 90 ? -2.907 -14.717 -15.954 1.00 76.44 90 GLU A N 1
ATOM 736 C CA . GLU A 1 90 ? -3.008 -15.687 -17.038 1.00 76.44 90 GLU A CA 1
ATOM 737 C C . GLU A 1 90 ? -3.436 -14.994 -18.338 1.00 76.44 90 GLU A C 1
ATOM 739 O O . GLU A 1 90 ? -4.319 -14.139 -18.356 1.00 76.44 90 GLU A O 1
ATOM 744 N N . SER A 1 91 ? -2.776 -15.347 -19.440 1.00 73.94 91 SER A N 1
ATOM 745 C CA . SER A 1 91 ? -2.908 -14.688 -20.742 1.00 73.94 91 SER A CA 1
ATOM 746 C C . SER A 1 91 ? -4.022 -15.317 -21.583 1.00 73.94 91 SER A C 1
ATOM 748 O O . SER A 1 91 ? -3.738 -16.161 -22.432 1.00 73.94 91 SER A O 1
ATOM 750 N N . LEU A 1 92 ? -5.265 -14.864 -21.401 1.00 74.62 92 LEU A N 1
ATOM 751 C CA . LEU A 1 92 ? -6.437 -15.413 -22.096 1.00 74.62 92 LEU A CA 1
ATOM 752 C C . LEU A 1 92 ? -6.415 -15.201 -23.619 1.00 74.62 92 LEU A C 1
ATOM 754 O O . LEU A 1 92 ? -6.688 -16.129 -24.377 1.00 74.62 92 LEU A O 1
ATOM 758 N N . LYS A 1 93 ? -6.151 -13.973 -24.093 1.00 70.81 93 LYS A N 1
ATOM 759 C CA . LYS A 1 93 ? -6.276 -13.639 -25.526 1.00 70.81 93 LYS A CA 1
ATOM 760 C C . LYS A 1 93 ? -5.417 -12.445 -25.935 1.00 70.81 93 LYS A C 1
ATOM 762 O O . LYS A 1 93 ? -5.410 -11.422 -25.260 1.00 70.81 93 LYS A O 1
ATOM 767 N N . VAL A 1 94 ? -4.765 -12.526 -27.097 1.00 76.25 94 VAL A N 1
ATOM 768 C CA . VAL A 1 94 ? -4.162 -11.352 -27.755 1.00 76.25 94 VAL A CA 1
ATOM 769 C C . VAL A 1 94 ? -5.273 -10.508 -28.387 1.00 76.25 94 VAL A C 1
ATOM 771 O O . VAL A 1 94 ? -6.036 -11.004 -29.214 1.00 76.25 94 VAL A O 1
ATOM 774 N N . ILE A 1 95 ? -5.366 -9.239 -27.990 1.00 74.56 95 ILE A N 1
ATOM 775 C CA . ILE A 1 95 ? -6.346 -8.267 -28.498 1.00 74.56 95 ILE A CA 1
ATOM 776 C C . ILE A 1 95 ? -5.771 -7.469 -29.675 1.00 74.56 95 ILE A C 1
ATOM 778 O O . ILE A 1 95 ? -6.504 -7.139 -30.603 1.00 74.56 95 ILE A O 1
ATOM 782 N N . GLY A 1 96 ? -4.461 -7.204 -29.686 1.00 65.75 96 GLY A N 1
ATOM 783 C CA . GLY A 1 96 ? -3.805 -6.502 -30.790 1.00 65.75 96 GLY A CA 1
ATOM 784 C C . GLY A 1 96 ? -2.282 -6.618 -30.775 1.00 65.75 96 GLY A C 1
ATOM 785 O O . GLY A 1 96 ? -1.676 -6.892 -29.740 1.00 65.75 96 GLY A O 1
ATOM 786 N N . ARG A 1 97 ? -1.667 -6.397 -31.939 1.00 76.06 97 ARG A N 1
ATOM 787 C CA . ARG A 1 97 ? -0.214 -6.356 -32.166 1.00 76.06 97 ARG A CA 1
ATOM 788 C C . ARG A 1 97 ? 0.113 -5.143 -33.030 1.00 76.06 97 ARG A C 1
ATOM 790 O O . ARG A 1 97 ? -0.594 -4.892 -34.001 1.00 76.06 97 ARG A O 1
ATOM 797 N N . GLY A 1 98 ? 1.182 -4.423 -32.710 1.00 66.38 98 GLY A N 1
ATOM 798 C CA . GLY A 1 98 ? 1.652 -3.289 -33.505 1.00 66.38 98 GLY A CA 1
ATOM 799 C C . GLY A 1 98 ? 3.111 -2.943 -33.219 1.00 66.38 98 GLY A C 1
ATOM 800 O O . GLY A 1 98 ? 3.762 -3.585 -32.399 1.00 66.38 98 GLY A O 1
ATOM 801 N N . ALA A 1 99 ? 3.619 -1.891 -33.866 1.00 63.16 99 ALA A N 1
ATOM 802 C CA . ALA A 1 99 ? 5.016 -1.450 -33.739 1.00 63.16 99 ALA A CA 1
ATOM 803 C C . ALA A 1 99 ? 5.440 -1.055 -32.306 1.00 63.16 99 ALA A C 1
ATOM 805 O O . ALA A 1 99 ? 6.629 -0.948 -32.028 1.00 63.16 99 ALA A O 1
ATOM 806 N N . PHE A 1 100 ? 4.473 -0.856 -31.403 1.00 52.25 100 PHE A N 1
ATOM 807 C CA . PHE A 1 100 ? 4.681 -0.460 -30.007 1.00 52.25 100 PHE A CA 1
ATOM 808 C C . PHE A 1 100 ? 4.451 -1.602 -28.995 1.00 52.25 100 PHE A C 1
ATOM 810 O O . PHE A 1 100 ? 4.527 -1.359 -27.794 1.00 52.25 100 PHE A O 1
ATOM 817 N N . GLY A 1 101 ? 4.160 -2.830 -29.452 1.00 58.25 101 GLY A N 1
ATOM 818 C CA . GLY A 1 101 ? 4.003 -4.009 -28.590 1.00 58.25 101 GLY A CA 1
ATOM 819 C C . GLY A 1 101 ? 2.762 -4.865 -28.871 1.00 58.25 101 GLY A C 1
ATOM 820 O O . GLY A 1 101 ? 2.114 -4.763 -29.916 1.00 58.25 101 GLY A O 1
ATOM 821 N N . GLU A 1 102 ? 2.438 -5.734 -27.912 1.00 64.62 102 GLU A N 1
ATOM 822 C CA . GLU A 1 102 ? 1.318 -6.679 -27.959 1.00 64.62 102 GLU A CA 1
ATOM 823 C C . GLU A 1 102 ? 0.367 -6.451 -26.775 1.00 64.62 102 GLU A C 1
ATOM 825 O O . GLU A 1 102 ? 0.781 -6.483 -25.617 1.00 64.62 102 GLU A O 1
ATOM 830 N N . VAL A 1 103 ? -0.920 -6.250 -27.063 1.00 67.44 103 VAL A N 1
ATOM 831 C CA . VAL A 1 103 ? -1.971 -6.051 -26.057 1.00 67.44 103 VAL A CA 1
ATOM 832 C C . VAL A 1 103 ? -2.665 -7.382 -25.790 1.00 67.44 103 VAL A C 1
ATOM 834 O O . VAL A 1 103 ? -3.174 -8.020 -26.716 1.00 67.44 103 VAL A O 1
ATOM 837 N N . ARG A 1 104 ? -2.720 -7.792 -24.519 1.00 66.75 104 ARG A N 1
ATOM 838 C CA . ARG A 1 104 ? -3.351 -9.040 -24.067 1.00 66.75 104 ARG A CA 1
ATOM 839 C C . ARG A 1 104 ? -4.479 -8.764 -23.082 1.00 66.75 104 ARG A C 1
ATOM 841 O O . ARG A 1 104 ? -4.306 -7.991 -22.148 1.00 66.75 104 ARG A O 1
ATOM 848 N N . LEU A 1 105 ? -5.595 -9.462 -23.263 1.00 68.69 105 LEU A N 1
ATOM 849 C CA . LEU A 1 105 ? -6.575 -9.693 -22.211 1.00 68.69 105 LEU A CA 1
ATOM 850 C C . LEU A 1 105 ? -5.994 -10.733 -21.250 1.00 68.69 105 LEU A C 1
ATOM 852 O O . LEU A 1 105 ? -5.574 -11.811 -21.685 1.00 68.69 105 LEU A O 1
ATOM 856 N N . VAL A 1 106 ? -5.986 -10.404 -19.961 1.00 71.19 106 VAL A N 1
ATOM 857 C CA . VAL A 1 106 ? -5.460 -11.263 -18.898 1.00 71.19 106 VAL A CA 1
ATOM 858 C C . VAL A 1 106 ? -6.476 -11.429 -17.768 1.00 71.19 106 VAL A C 1
ATOM 860 O O . VAL A 1 106 ? -7.246 -10.512 -17.487 1.00 71.19 106 VAL A O 1
ATOM 863 N N . GLN A 1 107 ? -6.458 -12.586 -17.111 1.00 71.00 107 GLN A N 1
ATOM 864 C CA . GLN A 1 107 ? -7.223 -12.871 -15.893 1.00 71.00 107 GLN A CA 1
ATOM 865 C C . GLN A 1 107 ? -6.265 -12.983 -14.705 1.00 71.00 107 GLN A C 1
ATOM 867 O O . GLN A 1 107 ? -5.139 -13.444 -14.868 1.00 71.00 107 GLN A O 1
ATOM 872 N N . LYS A 1 108 ? -6.681 -12.550 -13.513 1.00 74.38 108 LYS A N 1
ATOM 873 C CA . LYS A 1 108 ? -5.865 -12.637 -12.294 1.00 74.38 108 LYS A CA 1
ATOM 874 C C . LYS A 1 108 ? -6.124 -13.977 -11.595 1.00 74.38 108 LYS A C 1
ATOM 876 O O . LYS A 1 108 ? -7.271 -14.307 -11.322 1.00 74.38 108 LYS A O 1
ATOM 881 N N . LYS A 1 109 ? -5.076 -14.754 -11.312 1.00 74.69 109 LYS A N 1
ATOM 882 C CA . LYS A 1 109 ? -5.167 -16.179 -10.919 1.00 74.69 109 LYS A CA 1
ATOM 883 C C . LYS A 1 109 ? -5.816 -16.453 -9.560 1.00 74.69 109 LYS A C 1
ATOM 885 O O . LYS A 1 109 ? -6.167 -17.591 -9.279 1.00 74.69 109 LYS A O 1
ATOM 890 N N . ASP A 1 110 ? -5.952 -15.438 -8.713 1.00 71.06 110 ASP A N 1
ATOM 891 C CA . ASP A 1 110 ? -6.614 -15.532 -7.406 1.00 71.06 110 ASP A CA 1
ATOM 892 C C . ASP A 1 110 ? -8.084 -15.063 -7.434 1.00 71.06 110 ASP A C 1
ATOM 894 O O . ASP A 1 110 ? -8.719 -15.002 -6.382 1.00 71.06 110 ASP A O 1
ATOM 898 N N . THR A 1 111 ? -8.616 -14.675 -8.605 1.00 62.62 111 THR A N 1
ATOM 899 C CA . THR A 1 111 ? -9.969 -14.117 -8.739 1.00 62.62 111 THR A CA 1
ATOM 900 C C . THR A 1 111 ? -10.638 -14.547 -10.056 1.00 62.62 111 THR A C 1
ATOM 902 O O . THR A 1 111 ? -10.219 -14.137 -11.139 1.00 62.62 111 THR A O 1
ATOM 905 N N . ASP A 1 112 ? -11.746 -15.291 -9.980 1.00 56.12 112 ASP A N 1
ATOM 906 C CA . ASP A 1 112 ? -12.517 -15.809 -11.132 1.00 56.12 112 ASP A CA 1
ATOM 907 C C . ASP A 1 112 ? -13.328 -14.737 -11.905 1.00 56.12 112 ASP A C 1
ATOM 909 O O . ASP A 1 112 ? -14.480 -14.953 -12.281 1.00 56.12 112 ASP A O 1
ATOM 913 N N . SER A 1 113 ? -12.784 -13.53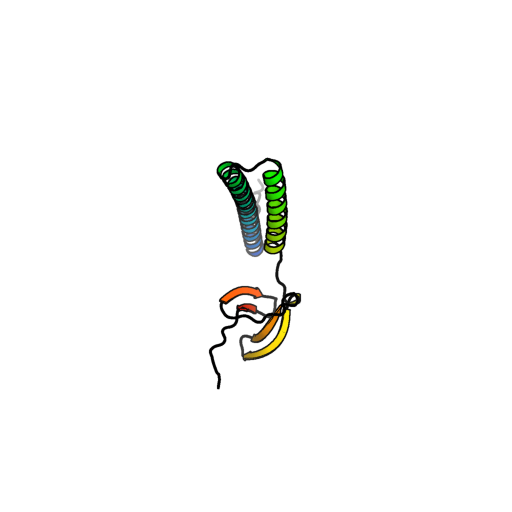0 -12.104 1.00 46.88 113 SER A N 1
ATOM 914 C CA . SER A 1 113 ? -13.569 -12.369 -12.548 1.00 46.88 113 SER A CA 1
ATOM 915 C C . SER A 1 113 ? -12.833 -11.433 -13.517 1.00 46.88 113 SER A C 1
ATOM 917 O O . SER A 1 113 ? -11.663 -11.110 -13.308 1.00 46.88 113 SER A O 1
ATOM 919 N N . LEU A 1 114 ? -13.542 -10.968 -14.553 1.00 48.53 114 LEU A N 1
ATOM 920 C CA . LEU A 1 114 ? -13.027 -10.232 -15.721 1.00 48.53 114 LEU A CA 1
ATOM 921 C C . LEU A 1 114 ? -13.585 -8.781 -15.720 1.00 48.53 114 LEU A C 1
ATOM 923 O O . LEU A 1 114 ? -14.804 -8.638 -15.764 1.00 48.53 114 LEU A O 1
ATOM 927 N N . TRP A 1 115 ? -12.755 -7.714 -15.666 1.00 45.88 115 TRP A N 1
ATOM 928 C CA . TRP A 1 115 ? -13.221 -6.337 -15.313 1.00 45.88 115 TRP A CA 1
ATOM 929 C C . TRP A 1 115 ? -12.630 -5.115 -16.074 1.00 45.88 115 TRP A C 1
ATOM 931 O O . TRP A 1 115 ? -11.611 -5.212 -16.765 1.00 45.88 115 TRP A O 1
ATOM 941 N N . VAL A 1 116 ? -13.349 -3.968 -15.987 1.00 39.78 116 VAL A N 1
ATOM 942 C CA . VAL A 1 116 ? -13.551 -2.972 -17.078 1.00 39.78 116 VAL A CA 1
ATOM 943 C C . VAL A 1 116 ? -13.966 -1.525 -16.585 1.00 39.78 116 VAL A C 1
ATOM 945 O O . VAL A 1 116 ? -15.017 -1.429 -15.964 1.00 39.78 116 VAL A O 1
ATOM 948 N N . VAL A 1 117 ? -13.334 -0.330 -16.784 1.00 48.88 117 VAL A N 1
ATOM 949 C CA . VAL A 1 117 ? -12.045 0.193 -17.347 1.00 48.88 117 VAL A CA 1
ATOM 950 C C . VAL A 1 117 ? -11.335 1.210 -16.410 1.00 48.88 117 VAL A C 1
ATOM 952 O O . VAL A 1 117 ? -11.997 2.107 -15.883 1.00 48.88 117 VAL A O 1
ATOM 955 N N . LYS A 1 118 ? -9.987 1.184 -16.318 1.00 41.47 118 LYS A N 1
ATOM 956 C CA . LYS A 1 118 ? -9.117 2.242 -15.726 1.00 41.47 118 LYS A CA 1
ATOM 957 C C . LYS A 1 118 ? -7.621 1.897 -15.818 1.00 41.47 118 LYS A C 1
ATOM 959 O O . LYS A 1 118 ? -7.253 0.739 -15.664 1.00 41.47 118 LYS A O 1
ATOM 964 N N . MET A 1 119 ? -6.724 2.876 -15.988 1.00 45.56 119 MET A N 1
ATOM 965 C CA . MET A 1 119 ? -5.273 2.630 -15.856 1.00 45.56 119 MET A CA 1
ATOM 966 C C . MET A 1 119 ? -4.852 2.622 -14.378 1.00 45.56 119 MET A C 1
ATOM 968 O O . MET A 1 119 ? -5.091 3.605 -13.676 1.00 45.56 119 MET A O 1
ATOM 972 N N . PHE A 1 120 ? -4.202 1.545 -13.924 1.00 50.59 120 PHE A N 1
ATOM 973 C CA . PHE A 1 120 ? -3.746 1.389 -12.534 1.00 50.59 120 PHE A CA 1
ATOM 974 C C . PHE A 1 120 ? -2.226 1.387 -12.378 1.00 50.59 120 PHE A C 1
ATOM 976 O O . PHE A 1 120 ? -1.707 2.080 -11.506 1.00 50.59 120 PHE A O 1
ATOM 983 N N . TYR A 1 121 ? -1.512 0.622 -13.209 1.00 52.69 121 TYR A N 1
ATOM 984 C CA . TYR A 1 121 ? -0.063 0.451 -13.084 1.00 52.69 121 TYR A CA 1
ATOM 985 C C . TYR A 1 121 ? 0.609 0.397 -14.452 1.00 52.69 121 TYR A C 1
ATOM 987 O O . TYR A 1 121 ? 0.106 -0.236 -15.378 1.00 52.69 121 TYR A O 1
ATOM 995 N N . SER A 1 122 ? 1.790 0.999 -14.551 1.00 55.25 122 SER A N 1
ATOM 996 C CA . SER A 1 122 ? 2.730 0.773 -15.643 1.00 55.25 122 SER A CA 1
ATOM 997 C C . SER A 1 122 ? 4.049 0.249 -15.079 1.00 55.25 122 SER A C 1
ATOM 999 O O . SER A 1 122 ? 4.520 0.701 -14.035 1.00 55.25 122 SER A O 1
ATOM 1001 N N . PHE A 1 123 ? 4.638 -0.733 -15.754 1.00 64.06 123 PHE A N 1
ATOM 1002 C CA . PHE A 1 123 ? 5.970 -1.248 -15.444 1.00 64.06 123 PHE A CA 1
ATOM 1003 C C . PHE A 1 123 ? 6.661 -1.698 -16.730 1.00 64.06 123 PHE A C 1
ATOM 1005 O O . PHE A 1 123 ? 6.008 -1.967 -17.733 1.00 64.06 123 PHE A O 1
ATOM 1012 N N . GLN A 1 124 ? 7.987 -1.757 -16.720 1.00 55.31 124 GLN A N 1
ATOM 1013 C CA . GLN A 1 124 ? 8.788 -2.073 -17.902 1.00 55.31 124 GLN A CA 1
ATOM 1014 C C . GLN A 1 124 ? 9.909 -3.048 -17.549 1.00 55.31 124 GLN A C 1
ATOM 1016 O O . GLN A 1 124 ? 10.454 -2.991 -16.443 1.00 55.31 124 GLN A O 1
ATOM 1021 N N . ASP A 1 125 ? 10.258 -3.914 -18.495 1.00 67.50 125 ASP A N 1
ATOM 1022 C CA . ASP A 1 125 ? 11.510 -4.670 -18.474 1.00 67.50 125 ASP A CA 1
ATOM 1023 C C . ASP A 1 125 ? 12.531 -4.030 -19.449 1.00 67.50 125 ASP A C 1
ATOM 1025 O O . ASP A 1 125 ? 12.444 -2.839 -19.749 1.00 67.50 125 ASP A O 1
ATOM 1029 N N . LYS A 1 126 ? 13.552 -4.770 -19.903 1.00 60.03 126 LYS A N 1
ATOM 1030 C CA . LYS A 1 126 ? 14.567 -4.255 -20.849 1.00 60.03 126 LYS A CA 1
ATOM 1031 C C . LYS A 1 126 ? 14.099 -4.180 -22.313 1.00 60.03 126 LYS A C 1
ATOM 1033 O O . LYS A 1 126 ? 14.817 -3.621 -23.136 1.00 60.03 126 LYS A O 1
ATOM 1038 N N . MET A 1 127 ? 12.962 -4.787 -22.632 1.00 55.12 127 MET A N 1
ATOM 1039 C CA . MET A 1 127 ? 12.434 -5.045 -23.975 1.00 55.12 127 MET A CA 1
ATOM 1040 C C . MET A 1 127 ? 10.972 -4.593 -24.128 1.00 55.12 127 MET A C 1
ATOM 1042 O O . MET A 1 127 ? 10.575 -4.213 -25.226 1.00 55.12 127 MET A O 1
ATOM 1046 N N . ASN A 1 128 ? 10.174 -4.641 -23.055 1.00 48.56 128 ASN A N 1
ATOM 1047 C CA . ASN A 1 128 ? 8.721 -4.458 -23.088 1.00 48.56 128 ASN A CA 1
ATOM 1048 C C . ASN A 1 128 ? 8.234 -3.407 -22.077 1.00 48.56 128 ASN A C 1
ATOM 1050 O O . ASN A 1 128 ? 8.710 -3.349 -20.941 1.00 48.56 128 ASN A O 1
ATOM 1054 N N . LEU A 1 129 ? 7.205 -2.649 -22.468 1.00 54.25 129 LEU A N 1
ATOM 1055 C CA . LEU A 1 129 ? 6.396 -1.809 -21.581 1.00 54.25 129 LEU A CA 1
ATOM 1056 C C . LEU A 1 129 ? 5.038 -2.483 -21.345 1.00 54.25 129 LEU A C 1
ATOM 1058 O O . LEU A 1 129 ? 4.317 -2.789 -22.293 1.00 54.25 129 LEU A O 1
ATOM 1062 N N . TYR A 1 130 ? 4.673 -2.668 -20.080 1.00 64.12 130 TYR A N 1
ATOM 1063 C CA . TYR A 1 130 ? 3.408 -3.249 -19.649 1.00 64.12 130 TYR A CA 1
ATOM 1064 C C . TYR A 1 130 ? 2.510 -2.166 -19.051 1.00 64.12 130 TYR A C 1
ATOM 1066 O O . TYR A 1 130 ? 2.920 -1.405 -18.171 1.00 64.12 130 TYR A O 1
ATOM 1074 N N . LEU A 1 131 ? 1.265 -2.115 -19.522 1.00 61.75 131 LEU A N 1
ATOM 1075 C CA . LEU A 1 131 ? 0.240 -1.178 -19.068 1.00 61.75 131 LEU A CA 1
ATOM 1076 C C . LEU A 1 131 ? -0.933 -1.982 -18.500 1.00 61.75 131 LEU A C 1
ATOM 1078 O O . LEU A 1 131 ? -1.748 -2.507 -19.257 1.00 61.75 131 LEU A O 1
ATOM 1082 N N . ILE A 1 132 ? -1.026 -2.081 -17.170 1.00 62.38 132 ILE A N 1
ATOM 1083 C CA . ILE A 1 132 ? -2.219 -2.621 -16.512 1.00 62.38 132 ILE A CA 1
ATOM 1084 C C . ILE A 1 132 ? -3.303 -1.551 -16.566 1.00 62.38 132 ILE A C 1
ATOM 1086 O O . ILE A 1 132 ? -3.371 -0.625 -15.747 1.00 62.38 132 ILE A O 1
ATOM 1090 N N . MET A 1 133 ? -4.160 -1.731 -17.562 1.00 54.84 133 MET A N 1
ATOM 1091 C CA . MET A 1 133 ? -5.474 -1.129 -17.651 1.00 54.84 133 MET A CA 1
ATOM 1092 C C . MET A 1 133 ? -6.517 -2.219 -17.387 1.00 54.84 133 MET A C 1
ATOM 1094 O O . MET A 1 133 ? -6.510 -3.266 -18.028 1.00 54.84 133 MET A O 1
ATOM 1098 N N . GLU A 1 134 ? -7.430 -1.956 -16.461 1.00 46.84 134 GLU A N 1
ATOM 1099 C CA . GLU A 1 134 ? -8.789 -2.510 -16.469 1.00 46.84 134 GLU A CA 1
ATOM 1100 C C . GLU A 1 134 ? -9.433 -2.129 -17.836 1.00 46.84 134 GLU A C 1
ATOM 1102 O O . GLU A 1 134 ? -9.110 -1.064 -18.366 1.00 46.84 134 GLU A O 1
ATOM 1107 N N . PHE A 1 135 ? -10.287 -2.963 -18.453 1.00 47.75 135 PHE A N 1
ATOM 1108 C CA . PHE A 1 135 ? -10.512 -2.986 -19.925 1.00 47.75 135 PHE A CA 1
ATOM 1109 C C . PHE A 1 135 ? -11.993 -2.820 -20.382 1.00 47.75 135 PHE A C 1
ATOM 1111 O O . PHE A 1 135 ? -12.741 -3.784 -20.369 1.00 47.75 135 PHE A O 1
ATOM 1118 N N . LEU A 1 136 ? -12.443 -1.623 -20.807 1.00 45.03 136 LEU A N 1
ATOM 1119 C CA . LEU A 1 136 ? -13.867 -1.279 -21.103 1.00 45.03 136 LEU A CA 1
ATOM 1120 C C . LEU A 1 136 ? -14.525 -2.254 -22.100 1.00 45.03 136 LEU A C 1
ATOM 1122 O O . LEU A 1 136 ? -13.937 -2.478 -23.163 1.00 45.03 136 LEU A O 1
ATOM 1126 N N . PRO A 1 137 ? -15.780 -2.714 -21.901 1.00 45.91 137 PRO A N 1
ATOM 1127 C CA . PRO A 1 137 ? -16.547 -3.308 -22.974 1.00 45.91 137 PRO A CA 1
ATOM 1128 C C . PRO A 1 137 ? -17.198 -2.140 -23.721 1.00 45.91 137 PRO A C 1
ATOM 1130 O O . PRO A 1 137 ? -18.339 -1.764 -23.453 1.00 45.91 137 PRO A O 1
ATOM 1133 N N . GLY A 1 138 ? -16.444 -1.519 -24.633 1.00 46.34 138 GLY A N 1
ATOM 1134 C CA . GLY A 1 138 ? -17.046 -0.685 -25.672 1.00 46.34 138 GLY A CA 1
ATOM 1135 C C . GLY A 1 138 ? -18.037 -1.563 -26.434 1.00 46.34 138 GLY A C 1
ATOM 1136 O O . GLY A 1 138 ? -17.621 -2.498 -27.112 1.00 46.34 138 GLY A O 1
ATOM 1137 N N . GLY A 1 139 ? -19.333 -1.349 -26.198 1.00 56.00 139 GLY A N 1
ATOM 1138 C CA . GLY A 1 139 ? -20.349 -2.366 -26.458 1.00 56.00 139 GLY A CA 1
ATOM 1139 C C . GLY A 1 139 ? -20.477 -2.741 -27.933 1.00 56.00 139 GLY A C 1
ATOM 1140 O O . GLY A 1 139 ? -20.600 -1.868 -28.789 1.00 56.00 139 GLY A O 1
ATOM 1141 N N . MET A 1 140 ? -20.521 -4.045 -28.209 1.00 45.09 140 MET A N 1
ATOM 1142 C CA . MET A 1 140 ? -20.962 -4.580 -29.495 1.00 45.09 140 MET A CA 1
ATOM 1143 C C . MET A 1 140 ? -21.774 -5.859 -29.264 1.00 45.09 140 MET A C 1
ATOM 1145 O O . MET A 1 140 ? -21.218 -6.946 -29.121 1.00 45.09 140 MET A O 1
ATOM 1149 N N . THR A 1 141 ? -23.094 -5.693 -29.167 1.00 34.50 141 THR A N 1
ATOM 1150 C CA . THR A 1 141 ? -24.080 -6.774 -29.036 1.00 34.50 141 THR A CA 1
ATOM 1151 C C . THR A 1 141 ? -25.443 -6.326 -29.583 1.00 34.50 141 THR A C 1
ATOM 1153 O O . THR A 1 141 ? -26.029 -5.413 -28.990 1.00 34.50 141 THR A O 1
ATOM 1156 N N . PRO A 1 142 ? -26.024 -7.020 -30.576 1.00 43.97 142 PRO A N 1
ATOM 1157 C CA . PRO A 1 142 ? -25.391 -7.762 -31.675 1.00 43.97 142 PRO A CA 1
ATOM 1158 C C . PRO A 1 142 ? -25.020 -6.851 -32.863 1.00 43.97 142 PRO A C 1
ATOM 1160 O O . PRO A 1 142 ? -25.653 -5.783 -33.016 1.00 43.97 142 PRO A O 1
#

Foldseek 3Di:
DDDDDDPPDDPDDVVVVVVVVVVVVVVVVVVVVVVVVVVVVVVVVVVLVVVCVVVVDDVVVVVVSVVVVVVVVVVVVVVVPDDDDCVQKDFDDFPDQDPQGTDTQIDGNVDPDQFAFDWDDWDDDPPHIDTDTGHHCPDDDD